Protein AF-A0A1E9BES9-F1 (afdb_monomer)

Radius of gyration: 13.93 Å; Cα contacts (8 Å, |Δi|>4): 87; chains: 1; bounding box: 33×34×40 Å

pLDDT: mean 72.21, std 16.52, range [32.25, 89.38]

Structure (mmCIF, N/CA/C/O backbone):
data_AF-A0A1E9BES9-F1
#
_entry.id   AF-A0A1E9BES9-F1
#
loop_
_atom_site.group_PDB
_atom_site.id
_atom_site.type_symbol
_atom_site.label_atom_id
_atom_site.label_alt_id
_atom_site.label_comp_id
_atom_site.label_asym_id
_atom_site.label_entity_id
_atom_site.label_seq_id
_atom_site.pdbx_PDB_ins_code
_atom_site.Cartn_x
_atom_site.Cartn_y
_atom_site.Cartn_z
_atom_site.occupancy
_atom_site.B_iso_or_equiv
_atom_site.auth_seq_id
_atom_site.auth_comp_id
_atom_site.auth_asym_id
_atom_site.auth_atom_id
_atom_site.pdbx_PDB_model_num
ATOM 1 N N . MET A 1 1 ? 19.362 0.635 -0.960 1.00 32.25 1 MET A N 1
ATOM 2 C CA . MET A 1 1 ? 18.840 1.996 -1.225 1.00 32.25 1 MET A CA 1
ATOM 3 C C . MET A 1 1 ? 17.625 2.227 -0.337 1.00 32.25 1 MET A C 1
ATOM 5 O O . MET A 1 1 ? 16.855 1.291 -0.177 1.00 32.25 1 MET A O 1
ATOM 9 N N . LYS A 1 2 ? 17.474 3.403 0.288 1.00 32.41 2 LYS A N 1
ATOM 10 C CA . LYS A 1 2 ? 16.267 3.761 1.056 1.00 32.41 2 LYS A CA 1
ATOM 11 C C . LYS A 1 2 ? 15.489 4.803 0.262 1.00 32.41 2 LYS A C 1
ATOM 13 O O . LYS A 1 2 ? 15.933 5.942 0.154 1.00 32.41 2 LYS A O 1
ATOM 18 N N . LEU A 1 3 ? 14.370 4.389 -0.315 1.00 37.22 3 LEU A N 1
ATOM 19 C CA . LEU A 1 3 ? 13.433 5.287 -0.970 1.00 37.22 3 LEU A CA 1
ATOM 20 C C . LEU A 1 3 ? 12.640 6.026 0.114 1.00 37.22 3 LEU A C 1
ATOM 22 O O . LEU A 1 3 ? 11.928 5.402 0.896 1.00 37.22 3 LEU A O 1
ATOM 26 N N . PHE A 1 4 ? 12.783 7.347 0.179 1.00 41.31 4 PHE A N 1
ATOM 27 C CA . PHE A 1 4 ? 11.980 8.201 1.050 1.00 41.31 4 PHE A CA 1
ATOM 28 C C . PHE A 1 4 ? 11.044 9.042 0.183 1.00 41.31 4 PHE A C 1
ATOM 30 O O . PHE A 1 4 ? 11.422 10.115 -0.283 1.00 41.31 4 PHE A O 1
ATOM 37 N N . ILE A 1 5 ? 9.810 8.575 -0.018 1.00 50.25 5 ILE A N 1
ATOM 38 C CA . ILE A 1 5 ? 8.742 9.417 -0.571 1.00 50.25 5 ILE A CA 1
ATOM 39 C C . ILE A 1 5 ? 8.192 10.253 0.590 1.00 50.25 5 ILE A C 1
ATOM 41 O O . ILE A 1 5 ? 7.255 9.864 1.282 1.00 50.25 5 ILE A O 1
ATOM 45 N N . TYR A 1 6 ? 8.844 11.381 0.872 1.00 47.50 6 TYR A N 1
ATOM 46 C CA . TYR A 1 6 ? 8.459 12.290 1.950 1.00 47.50 6 TYR A CA 1
ATOM 47 C C . TYR A 1 6 ? 8.404 13.728 1.437 1.00 47.50 6 TYR A C 1
ATOM 49 O O . TYR A 1 6 ? 9.429 14.392 1.305 1.00 47.50 6 TYR A O 1
ATOM 57 N N . ASN A 1 7 ? 7.198 14.238 1.180 1.00 47.16 7 ASN A N 1
ATOM 58 C CA . ASN A 1 7 ? 6.987 15.676 1.036 1.00 47.16 7 ASN A CA 1
ATOM 59 C C . ASN A 1 7 ? 6.649 16.265 2.416 1.00 47.16 7 ASN A C 1
ATOM 61 O O . ASN A 1 7 ? 5.499 16.248 2.857 1.00 47.16 7 ASN A O 1
ATOM 65 N N . ARG A 1 8 ? 7.686 16.748 3.111 1.00 41.28 8 ARG A N 1
ATOM 66 C CA . ARG A 1 8 ? 7.604 17.293 4.476 1.00 41.28 8 ARG A CA 1
ATOM 67 C C . ARG A 1 8 ? 6.611 18.448 4.591 1.00 41.28 8 ARG A C 1
ATOM 69 O O . ARG A 1 8 ? 5.850 18.506 5.548 1.00 41.28 8 ARG A O 1
ATOM 76 N N . GLU A 1 9 ? 6.607 19.343 3.613 1.00 44.75 9 GLU A N 1
ATOM 77 C CA . GLU A 1 9 ? 5.827 20.583 3.648 1.00 44.75 9 GLU A CA 1
ATOM 78 C C . GLU A 1 9 ? 4.324 20.324 3.506 1.00 44.75 9 GLU A C 1
ATOM 80 O O . GLU A 1 9 ? 3.521 20.972 4.172 1.00 44.75 9 GLU A O 1
ATOM 85 N N . LYS A 1 10 ? 3.933 19.316 2.714 1.00 43.44 10 LYS A N 1
ATOM 86 C CA . LYS A 1 10 ? 2.518 18.964 2.501 1.00 43.44 10 LYS A CA 1
ATOM 87 C C . LYS A 1 10 ? 1.915 18.061 3.586 1.00 43.44 10 LYS A C 1
ATOM 89 O O . LYS A 1 10 ? 0.695 17.947 3.659 1.00 43.44 10 LYS A O 1
ATOM 94 N N . CYS A 1 11 ? 2.739 17.440 4.434 1.00 45.94 11 CYS A N 1
ATOM 95 C CA . CYS A 1 11 ? 2.291 16.552 5.517 1.00 45.94 11 CYS A CA 1
ATOM 96 C C . CYS A 1 11 ? 2.201 17.227 6.902 1.00 45.94 11 CYS A C 1
ATOM 98 O O . CYS A 1 11 ? 1.667 16.618 7.827 1.00 45.94 11 CYS A O 1
ATOM 100 N N . ILE A 1 12 ? 2.721 18.452 7.075 1.00 43.53 12 ILE A N 1
ATOM 101 C CA . ILE A 1 12 ? 2.796 19.164 8.373 1.00 43.53 12 ILE A CA 1
ATOM 102 C C . ILE A 1 12 ? 1.557 20.037 8.660 1.00 43.53 12 ILE A C 1
ATOM 104 O O . ILE A 1 12 ? 1.528 20.796 9.625 1.00 43.53 12 ILE A O 1
ATOM 108 N N . SER A 1 13 ? 0.458 19.903 7.917 1.00 46.78 13 SER A N 1
ATOM 109 C CA . SER A 1 13 ? -0.827 20.411 8.411 1.00 46.78 13 SER A CA 1
ATOM 110 C C . SER A 1 13 ? -1.277 19.542 9.596 1.00 46.78 13 SER A C 1
ATOM 112 O O . S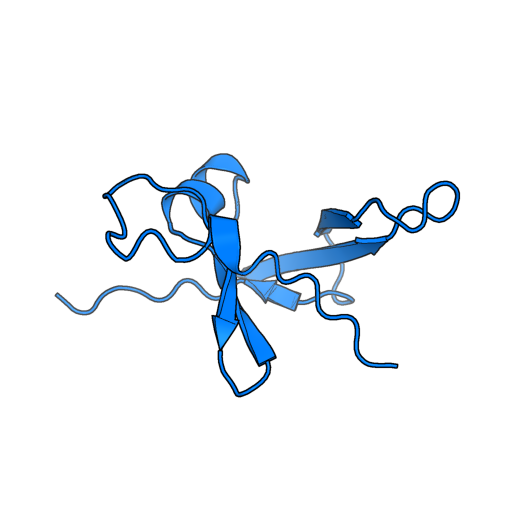ER A 1 13 ? -1.927 18.513 9.444 1.00 46.78 13 SER A O 1
ATOM 114 N N . GLY A 1 14 ? -0.857 19.949 10.801 1.00 46.44 14 GLY A N 1
ATOM 115 C CA . GLY A 1 14 ? -1.012 19.260 12.091 1.00 46.44 14 GLY A CA 1
ATOM 116 C C . GLY A 1 14 ? -2.451 19.050 12.570 1.00 46.44 14 GLY A C 1
ATOM 117 O O . GLY A 1 14 ? -2.672 18.579 13.682 1.00 46.44 14 GLY A O 1
ATOM 118 N N . THR A 1 15 ? -3.436 19.351 11.739 1.00 47.59 15 THR A N 1
ATOM 119 C CA . THR A 1 15 ? -4.825 18.967 11.925 1.00 47.59 15 THR A CA 1
ATOM 120 C C . THR A 1 15 ? -5.118 17.814 10.984 1.00 47.59 15 THR A C 1
ATOM 122 O O . THR A 1 15 ? -5.393 18.005 9.805 1.00 47.59 15 THR A O 1
ATOM 125 N N . THR A 1 16 ? -5.113 16.591 11.518 1.00 52.69 16 THR A N 1
ATOM 126 C CA . THR A 1 16 ? -5.835 15.483 10.890 1.00 52.69 16 THR A CA 1
ATOM 127 C C . THR A 1 16 ? -7.315 15.849 10.883 1.00 52.69 16 THR A C 1
ATOM 129 O O . THR A 1 16 ? -8.050 15.511 11.810 1.00 52.69 16 THR A O 1
ATOM 132 N N . SER A 1 17 ? -7.739 16.622 9.887 1.00 55.31 17 SER A N 1
ATOM 133 C CA . SER A 1 17 ? -9.149 16.894 9.662 1.00 55.31 17 SER A CA 1
ATOM 134 C C . SER A 1 17 ? -9.835 15.558 9.380 1.00 55.31 17 SER A C 1
ATOM 136 O O . SER A 1 17 ? -9.293 14.689 8.684 1.00 55.31 17 SER A O 1
ATOM 138 N N . ALA A 1 18 ? -10.996 15.339 9.996 1.00 56.44 18 ALA A N 1
ATOM 139 C CA . ALA A 1 18 ? -11.808 14.176 9.677 1.00 56.44 18 ALA A CA 1
ATOM 140 C C . ALA A 1 18 ? -12.088 14.195 8.165 1.00 56.44 18 ALA A C 1
ATOM 142 O O . ALA A 1 18 ? -12.584 15.190 7.646 1.00 56.44 18 ALA A O 1
ATOM 143 N N . GLY A 1 19 ? -11.707 13.126 7.460 1.00 62.66 19 GLY A N 1
ATOM 144 C CA . GLY A 1 19 ? -11.840 13.028 6.001 1.00 62.66 19 GLY A CA 1
ATOM 145 C C . GLY A 1 19 ? -10.557 13.261 5.195 1.00 62.66 19 GLY A C 1
ATOM 146 O O . GLY A 1 19 ? -10.568 13.065 3.983 1.00 62.66 19 GLY A O 1
ATOM 147 N N . GLN A 1 20 ? -9.429 13.619 5.820 1.00 73.06 20 GLN A N 1
ATOM 148 C CA . GLN A 1 20 ? -8.174 13.778 5.079 1.00 73.06 20 GLN A CA 1
ATOM 149 C C . GLN A 1 20 ? -7.634 12.430 4.569 1.00 73.06 20 GLN A C 1
ATOM 151 O O . GLN A 1 20 ? -7.444 11.476 5.332 1.00 73.06 20 GLN A O 1
ATOM 156 N N . ARG A 1 21 ? -7.334 12.370 3.270 1.00 78.94 21 ARG A N 1
ATOM 157 C CA . ARG A 1 21 ? -6.618 11.265 2.613 1.00 78.94 21 ARG A CA 1
ATOM 158 C C . ARG A 1 21 ? -5.133 11.397 2.930 1.00 78.94 21 ARG A C 1
ATOM 160 O O . ARG A 1 21 ? -4.529 12.415 2.602 1.00 78.94 21 ARG A O 1
ATOM 167 N N . SER A 1 22 ? -4.543 10.423 3.618 1.00 77.25 22 SER A N 1
ATOM 168 C CA . SER A 1 22 ? -3.124 10.498 3.977 1.00 77.25 22 SER A CA 1
ATOM 169 C C . SER A 1 22 ? -2.466 9.130 4.003 1.00 77.25 22 SER A C 1
ATOM 171 O O . SER A 1 22 ? -3.036 8.199 4.570 1.00 77.25 22 SER A O 1
ATOM 173 N N . ILE A 1 23 ? -1.232 9.078 3.507 1.00 81.12 23 ILE A N 1
ATOM 174 C CA . ILE A 1 23 ? -0.278 7.988 3.709 1.00 81.12 23 ILE A CA 1
ATOM 175 C C . ILE A 1 23 ? 0.786 8.508 4.677 1.00 81.12 23 ILE A C 1
ATOM 177 O O . ILE A 1 23 ? 1.340 9.589 4.472 1.00 81.12 23 ILE A O 1
ATOM 181 N N . ARG A 1 24 ? 1.039 7.787 5.768 1.00 79.44 24 ARG A N 1
ATOM 182 C CA . ARG A 1 24 ? 2.033 8.162 6.785 1.00 79.44 24 ARG A CA 1
ATOM 183 C C . ARG A 1 24 ? 2.959 6.996 7.040 1.00 79.44 24 ARG A C 1
ATOM 185 O O . ARG A 1 24 ? 2.522 5.860 6.970 1.00 79.44 24 ARG A O 1
ATOM 192 N N . MET A 1 25 ? 4.201 7.279 7.397 1.00 79.62 25 MET A N 1
ATOM 193 C CA . MET A 1 25 ? 5.156 6.264 7.820 1.00 79.62 25 MET A CA 1
ATOM 194 C C . MET A 1 25 ? 5.613 6.582 9.241 1.00 79.62 25 MET A C 1
ATOM 196 O O . MET A 1 25 ? 5.881 7.747 9.551 1.00 79.62 25 MET A O 1
ATOM 200 N N . ASP A 1 26 ? 5.672 5.580 10.114 1.00 77.38 26 ASP A N 1
ATOM 201 C CA . ASP A 1 26 ? 6.293 5.749 11.426 1.00 77.38 26 ASP A CA 1
ATOM 202 C C . ASP A 1 26 ? 7.820 5.567 11.370 1.00 77.38 26 ASP A C 1
ATOM 204 O O . ASP A 1 26 ? 8.418 5.297 10.327 1.00 77.38 26 ASP A O 1
ATOM 208 N N . ARG A 1 27 ? 8.479 5.731 12.521 1.00 78.62 27 ARG A N 1
ATOM 209 C CA . ARG A 1 27 ? 9.942 5.604 12.630 1.00 78.62 27 ARG A CA 1
ATOM 210 C C . ARG A 1 27 ? 10.451 4.181 12.375 1.00 78.62 27 ARG A C 1
ATOM 212 O O . ARG A 1 27 ? 11.638 4.021 12.113 1.00 78.62 27 ARG A O 1
ATOM 219 N N . ASN A 1 28 ? 9.574 3.184 12.443 1.00 79.75 28 ASN A N 1
ATOM 220 C CA . ASN A 1 28 ? 9.893 1.779 12.214 1.00 79.75 28 ASN A CA 1
ATOM 221 C C . ASN A 1 28 ? 9.667 1.372 10.751 1.00 79.75 28 ASN A C 1
ATOM 223 O O . ASN A 1 28 ? 9.958 0.239 10.383 1.00 79.75 28 ASN A O 1
ATOM 227 N N . GLY A 1 29 ? 9.172 2.288 9.914 1.00 72.06 29 GLY A N 1
ATOM 228 C CA . GLY A 1 29 ? 8.852 2.010 8.520 1.00 72.06 29 GLY A CA 1
ATOM 229 C C . GLY A 1 29 ? 7.465 1.423 8.300 1.00 72.06 29 GLY A C 1
ATOM 230 O O . GLY A 1 29 ? 7.170 1.001 7.186 1.00 72.06 29 GLY A O 1
ATOM 231 N N . CYS A 1 30 ? 6.592 1.419 9.310 1.00 79.62 30 CYS A N 1
ATOM 232 C CA . CYS A 1 30 ? 5.208 1.004 9.119 1.00 79.62 30 CYS A CA 1
ATOM 233 C C . CYS A 1 30 ? 4.432 2.100 8.389 1.00 79.62 30 CYS A C 1
ATOM 235 O O . CYS A 1 30 ? 4.424 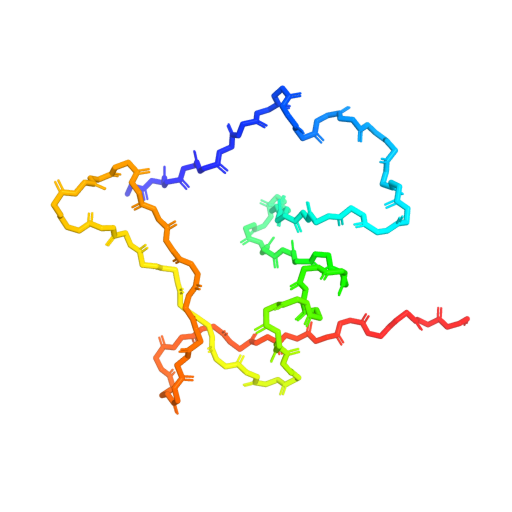3.255 8.822 1.00 79.62 30 CYS A O 1
ATOM 237 N N . ILE A 1 31 ? 3.758 1.723 7.304 1.00 83.06 31 ILE A N 1
ATOM 238 C CA . ILE A 1 31 ? 2.912 2.615 6.514 1.00 83.06 31 ILE A CA 1
ATOM 239 C C . ILE A 1 31 ? 1.475 2.551 7.044 1.00 83.06 31 ILE A C 1
ATOM 241 O O . ILE A 1 31 ? 0.927 1.480 7.287 1.00 83.06 31 ILE A O 1
ATOM 245 N N . PHE A 1 32 ? 0.858 3.715 7.213 1.00 83.69 32 PHE A N 1
ATOM 246 C CA . PHE A 1 32 ? -0.508 3.895 7.676 1.00 83.69 32 PHE A CA 1
ATOM 247 C C . PHE A 1 32 ? -1.303 4.680 6.642 1.00 83.69 32 PHE A C 1
ATOM 249 O O . PHE A 1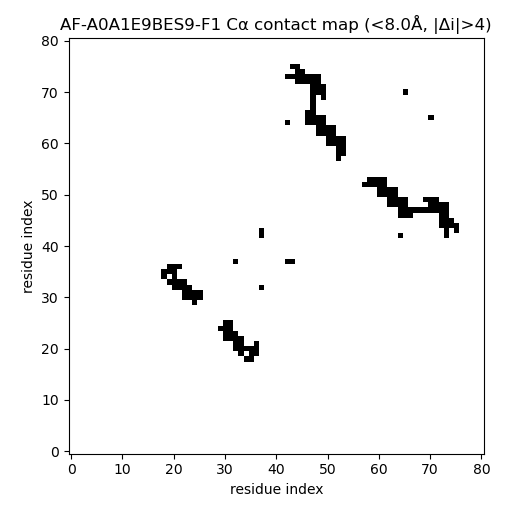 32 ? -0.929 5.795 6.269 1.00 83.69 32 PHE A O 1
ATOM 256 N N . LEU A 1 33 ? -2.437 4.118 6.242 1.00 83.88 33 LEU A N 1
ATOM 257 C CA . LEU A 1 33 ? -3.429 4.780 5.407 1.00 83.88 33 LEU A CA 1
ATOM 258 C C . LEU A 1 33 ? -4.523 5.371 6.302 1.00 83.88 33 LEU A C 1
ATOM 260 O O . LEU A 1 33 ? -4.911 4.773 7.309 1.00 83.88 33 LEU A O 1
ATOM 264 N N . SER A 1 34 ? -5.019 6.563 5.971 1.00 84.06 34 SER A N 1
ATOM 265 C CA . SER A 1 34 ? -6.197 7.101 6.655 1.00 84.06 34 SER A CA 1
ATOM 266 C C . SER A 1 34 ? -7.453 6.320 6.276 1.00 84.06 34 SER A C 1
ATOM 268 O O . SER A 1 34 ? -7.558 5.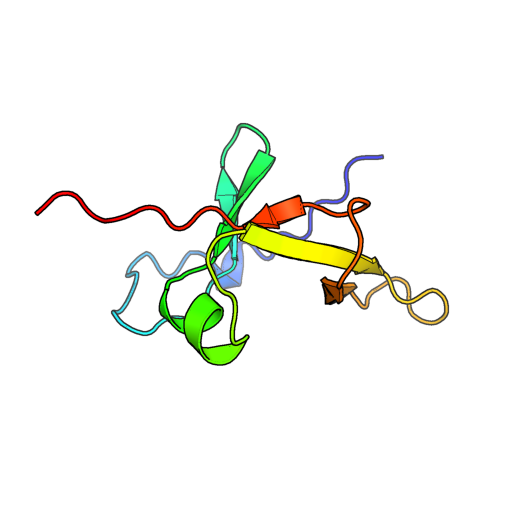793 5.172 1.00 84.06 34 SER A O 1
ATOM 270 N N . SER A 1 35 ? -8.446 6.296 7.167 1.00 82.00 35 SER A N 1
ATOM 271 C CA . SER A 1 35 ? -9.714 5.598 6.918 1.00 82.00 35 SER A CA 1
ATOM 272 C C . SER A 1 35 ? -10.439 6.095 5.663 1.00 82.00 35 SER A C 1
ATOM 274 O O . SER A 1 35 ? -11.047 5.298 4.963 1.00 82.00 35 SER A O 1
ATOM 276 N N . ALA A 1 36 ? -10.347 7.396 5.361 1.00 82.12 36 ALA A N 1
ATOM 277 C CA . ALA A 1 36 ? -10.921 7.973 4.146 1.00 82.12 36 ALA A CA 1
ATOM 278 C C . ALA A 1 36 ? -10.252 7.417 2.878 1.00 82.12 36 ALA A C 1
ATOM 280 O O . ALA A 1 36 ? -10.936 7.104 1.913 1.00 82.12 36 ALA A O 1
ATOM 281 N N . LEU A 1 37 ? -8.924 7.254 2.900 1.00 80.81 37 LEU A N 1
ATOM 282 C CA . LEU A 1 37 ? -8.181 6.697 1.771 1.00 80.81 37 LEU A CA 1
ATOM 283 C C . LEU A 1 37 ? -8.430 5.190 1.615 1.00 80.81 37 LEU A C 1
ATOM 285 O O . LEU A 1 37 ? -8.590 4.724 0.498 1.00 80.81 37 LEU A O 1
ATOM 289 N N . VAL A 1 38 ? -8.522 4.445 2.722 1.00 82.88 38 VAL A N 1
ATOM 290 C CA . VAL A 1 38 ? -8.890 3.015 2.711 1.00 82.88 38 VAL A CA 1
ATOM 291 C C . VAL A 1 38 ? -10.247 2.803 2.035 1.00 82.88 38 VAL A C 1
ATOM 293 O O . VAL A 1 38 ? -10.358 1.949 1.165 1.00 82.88 38 VAL A O 1
ATOM 296 N N . GLN A 1 39 ? -11.257 3.608 2.389 1.00 82.31 39 GLN A N 1
ATOM 297 C CA . GLN A 1 39 ? -12.591 3.518 1.785 1.00 82.31 39 GLN A CA 1
ATOM 298 C C . GLN A 1 39 ? -12.597 3.868 0.296 1.00 82.31 39 GLN A C 1
ATOM 300 O O . GLN A 1 39 ? -13.239 3.178 -0.485 1.00 82.31 39 GLN A O 1
ATOM 305 N N . GLU A 1 40 ? -11.890 4.925 -0.103 1.00 82.69 40 GLU A N 1
ATOM 306 C CA . GLU A 1 40 ? -11.838 5.355 -1.506 1.00 82.69 40 GLU A CA 1
ATOM 307 C C . GLU A 1 40 ? -11.136 4.342 -2.408 1.00 82.69 40 GLU A C 1
ATOM 309 O O . GLU A 1 40 ? -11.556 4.131 -3.541 1.00 82.69 40 GLU A O 1
ATOM 314 N N . LEU A 1 41 ? -10.093 3.696 -1.888 1.00 81.19 41 LEU A N 1
ATOM 315 C CA . LEU A 1 41 ? -9.386 2.630 -2.590 1.00 81.19 41 LEU A CA 1
ATOM 316 C C . LEU A 1 41 ? -10.141 1.293 -2.557 1.00 81.19 41 LEU A C 1
ATOM 318 O O . LEU A 1 41 ? -9.695 0.351 -3.198 1.00 81.19 41 LEU A O 1
ATOM 322 N N . GLY A 1 42 ? -11.247 1.184 -1.811 1.00 83.44 42 GLY A N 1
ATOM 323 C CA . GLY A 1 42 ? -11.967 -0.080 -1.644 1.00 83.44 42 GLY A CA 1
ATOM 324 C C . GLY A 1 42 ? -11.139 -1.156 -0.935 1.00 83.44 42 GLY A C 1
ATOM 325 O O . GLY A 1 42 ? -11.305 -2.336 -1.217 1.00 83.44 42 GLY A O 1
ATOM 326 N N . LEU A 1 43 ? -10.221 -0.755 -0.049 1.00 85.25 43 LEU A N 1
ATOM 327 C CA . LEU A 1 43 ? -9.378 -1.688 0.695 1.00 85.25 43 LEU A CA 1
ATOM 328 C C . LEU A 1 43 ? -10.162 -2.327 1.840 1.00 85.25 43 LEU A C 1
ATOM 330 O O . LEU A 1 43 ? -10.745 -1.635 2.682 1.00 85.25 43 LEU A O 1
ATOM 334 N N . GLU A 1 44 ? -10.089 -3.647 1.914 1.00 88.25 44 GLU A N 1
ATOM 335 C CA . GLU A 1 44 ? -10.692 -4.458 2.960 1.00 88.25 44 GLU A CA 1
ATOM 336 C C . GLU A 1 44 ? -9.624 -4.999 3.922 1.00 88.25 44 GLU A C 1
ATOM 338 O O . GLU A 1 44 ? -8.414 -4.804 3.755 1.00 88.25 44 GLU A O 1
ATOM 343 N N . GLU A 1 45 ? -10.077 -5.630 5.005 1.00 88.06 45 GLU A N 1
ATOM 344 C CA . GLU A 1 45 ? -9.176 -6.378 5.881 1.00 88.06 45 GLU A CA 1
ATOM 345 C C . GLU A 1 45 ? -8.583 -7.545 5.080 1.00 88.06 45 GLU A C 1
ATOM 347 O O . GLU A 1 45 ? -9.302 -8.200 4.337 1.00 88.06 45 GLU A O 1
ATOM 352 N N . GLU A 1 46 ? -7.270 -7.764 5.196 1.00 87.44 46 GLU A N 1
ATOM 353 C CA . GLU A 1 46 ? -6.526 -8.797 4.450 1.00 87.44 46 GLU A CA 1
ATOM 354 C C . GLU A 1 46 ? -6.363 -8.554 2.943 1.00 87.44 46 GLU A C 1
ATOM 356 O O . GLU A 1 46 ? -5.660 -9.330 2.299 1.00 87.44 46 GLU A O 1
ATOM 361 N N . SER A 1 47 ? -6.879 -7.449 2.384 1.00 87.00 47 SER A N 1
ATOM 362 C CA . SER A 1 47 ? -6.509 -7.042 1.022 1.00 87.00 47 SER A CA 1
ATOM 363 C C . SER A 1 47 ? -4.990 -6.976 0.881 1.00 87.00 47 SER A C 1
ATOM 365 O O . SER A 1 47 ? -4.305 -6.401 1.737 1.00 87.00 47 SER A O 1
ATOM 367 N N . ILE A 1 48 ? -4.463 -7.530 -0.208 1.0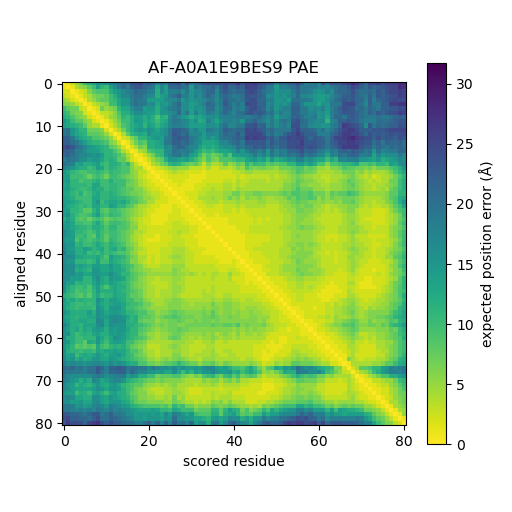0 88.31 48 ILE A N 1
ATOM 368 C CA . ILE A 1 48 ? -3.033 -7.495 -0.490 1.00 88.31 48 ILE A CA 1
ATOM 369 C C . ILE A 1 48 ? -2.723 -6.280 -1.354 1.00 88.31 48 ILE A C 1
ATOM 371 O O . ILE A 1 48 ? -3.375 -6.021 -2.365 1.00 88.31 48 ILE A O 1
ATOM 375 N N . THR A 1 49 ? -1.733 -5.500 -0.923 1.00 86.38 49 THR A N 1
ATOM 376 C CA . THR A 1 49 ? -1.322 -4.279 -1.617 1.00 86.38 49 THR A CA 1
ATOM 377 C C . THR A 1 49 ? 0.158 -4.288 -1.950 1.00 86.38 49 THR A C 1
ATOM 379 O O . THR A 1 49 ? 0.983 -4.746 -1.159 1.00 86.38 49 THR A O 1
ATOM 382 N N . VAL A 1 50 ? 0.514 -3.736 -3.104 1.00 85.06 50 VAL A N 1
ATOM 383 C CA . VAL A 1 50 ? 1.906 -3.567 -3.535 1.00 85.06 50 VAL A CA 1
ATOM 384 C C . VAL A 1 50 ? 2.172 -2.114 -3.894 1.00 85.06 50 VAL A C 1
ATOM 386 O O . VAL A 1 50 ? 1.301 -1.415 -4.412 1.00 85.06 50 VAL A O 1
ATOM 389 N N . LEU A 1 51 ? 3.390 -1.654 -3.605 1.00 85.00 51 LEU A N 1
ATOM 390 C CA . LEU A 1 51 ? 3.877 -0.368 -4.083 1.00 85.00 51 LEU A CA 1
ATOM 391 C C . LEU A 1 51 ? 4.726 -0.618 -5.331 1.00 85.00 51 LEU A C 1
ATOM 393 O O . LEU A 1 51 ? 5.772 -1.259 -5.243 1.00 85.00 51 LEU A O 1
ATOM 397 N N . VAL A 1 52 ? 4.270 -0.115 -6.472 1.00 82.12 52 VAL A N 1
ATOM 398 C CA . VAL A 1 52 ? 4.910 -0.311 -7.776 1.00 82.12 52 VAL A CA 1
ATOM 399 C C . VAL A 1 52 ? 5.453 1.028 -8.254 1.00 82.12 52 VAL A C 1
ATOM 401 O O . VAL A 1 52 ? 4.740 2.028 -8.214 1.00 82.12 52 VAL A O 1
ATOM 404 N N . GLY A 1 53 ? 6.718 1.067 -8.660 1.00 84.81 53 GLY A N 1
ATOM 405 C CA . GLY A 1 53 ? 7.277 2.207 -9.386 1.00 84.81 53 GLY A CA 1
ATOM 406 C C . GLY A 1 53 ? 7.030 2.029 -10.879 1.00 84.81 53 GLY A C 1
ATOM 407 O O . GLY A 1 53 ? 7.083 0.903 -11.367 1.00 84.81 53 GLY A O 1
ATOM 408 N N . ASP A 1 54 ? 6.757 3.115 -11.589 1.00 80.88 54 ASP A N 1
ATOM 409 C CA . ASP A 1 54 ? 6.718 3.092 -13.051 1.00 80.88 54 ASP A CA 1
ATOM 410 C C . ASP A 1 54 ? 8.143 2.875 -13.597 1.00 80.88 54 ASP A C 1
ATOM 412 O O . ASP A 1 54 ? 9.090 3.538 -13.156 1.00 80.88 54 ASP A O 1
ATOM 416 N N . GLU A 1 55 ? 8.314 1.913 -14.508 1.00 86.00 55 GLU A N 1
ATOM 417 C CA . GLU A 1 55 ? 9.619 1.611 -15.113 1.00 86.00 55 GLU A CA 1
ATOM 418 C C . GLU A 1 55 ? 10.055 2.692 -16.111 1.00 86.00 55 GLU A C 1
ATOM 420 O O . GLU A 1 55 ? 11.250 2.981 -16.217 1.00 86.00 55 GLU A O 1
ATOM 425 N N . ASP A 1 56 ? 9.095 3.317 -16.797 1.00 89.38 56 ASP A N 1
ATOM 426 C CA . ASP A 1 56 ? 9.331 4.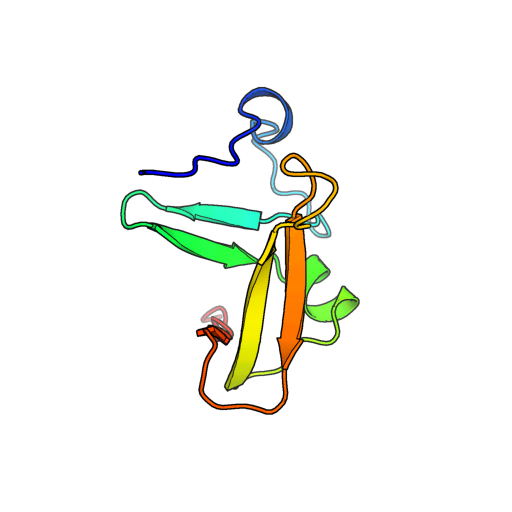352 -17.800 1.00 89.38 56 ASP A CA 1
ATOM 427 C C . ASP A 1 56 ? 9.468 5.743 -17.153 1.00 89.38 56 ASP A C 1
ATOM 429 O O . ASP A 1 56 ? 10.277 6.565 -17.599 1.00 89.38 56 ASP A O 1
ATOM 433 N N . ASP A 1 57 ? 8.724 6.010 -16.071 1.00 82.44 57 ASP A N 1
ATOM 434 C CA . ASP A 1 57 ? 8.858 7.229 -15.262 1.00 82.44 57 ASP A CA 1
ATOM 435 C C . ASP A 1 57 ? 9.239 6.923 -13.800 1.00 82.44 57 ASP A C 1
ATOM 437 O O . ASP A 1 57 ? 8.373 6.837 -12.928 1.00 82.44 57 ASP A O 1
ATOM 441 N N . PRO A 1 58 ? 10.536 6.902 -13.443 1.00 78.94 58 PRO A N 1
ATOM 442 C CA . PRO A 1 58 ? 10.988 6.532 -12.095 1.00 78.94 58 PRO A CA 1
ATOM 443 C C . PRO A 1 58 ? 10.512 7.482 -10.975 1.00 78.94 58 PRO A C 1
ATOM 445 O O . PRO A 1 58 ? 10.775 7.247 -9.788 1.00 78.94 58 PRO A O 1
ATOM 448 N N . ARG A 1 59 ? 9.844 8.592 -11.318 1.00 80.44 59 ARG A N 1
ATOM 449 C CA . ARG A 1 59 ? 9.220 9.516 -10.361 1.00 80.44 59 ARG A CA 1
ATOM 450 C C . ARG A 1 59 ? 7.793 9.115 -9.997 1.00 80.44 59 ARG A C 1
ATOM 452 O O . ARG A 1 59 ? 7.282 9.629 -8.999 1.00 80.44 59 ARG A O 1
ATOM 459 N N . GLN A 1 60 ? 7.161 8.238 -10.769 1.00 76.06 60 GLN A N 1
ATOM 460 C CA . GLN A 1 60 ? 5.796 7.785 -10.540 1.00 76.06 60 GLN A CA 1
ATOM 461 C C . GLN A 1 60 ? 5.769 6.482 -9.755 1.00 76.06 60 GLN A C 1
ATOM 463 O O . GLN A 1 60 ? 6.561 5.569 -9.967 1.00 76.06 60 GLN A O 1
ATOM 468 N N . TRP A 1 61 ? 4.854 6.445 -8.792 1.00 81.69 61 TRP A N 1
ATOM 469 C CA . TRP A 1 61 ? 4.660 5.329 -7.883 1.00 81.69 61 TRP A CA 1
ATOM 470 C C . TRP A 1 61 ? 3.168 5.135 -7.664 1.00 81.69 61 TRP A C 1
ATOM 472 O O . TRP A 1 61 ? 2.429 6.102 -7.464 1.00 81.69 61 TRP A O 1
ATOM 482 N N . PHE A 1 62 ? 2.749 3.880 -7.649 1.00 80.81 62 PHE A N 1
ATOM 483 C CA . PHE A 1 62 ? 1.363 3.465 -7.545 1.00 80.81 62 PHE A CA 1
ATOM 484 C C . PHE A 1 62 ? 1.196 2.495 -6.383 1.00 80.81 62 PHE A C 1
ATOM 486 O O . PHE A 1 62 ? 2.071 1.678 -6.098 1.00 80.81 62 PHE A O 1
ATOM 493 N N . LEU A 1 63 ? 0.058 2.597 -5.705 1.00 83.44 63 LEU A N 1
ATOM 494 C CA . LEU A 1 63 ? -0.392 1.606 -4.739 1.00 83.44 63 LEU A CA 1
ATOM 495 C C . LEU A 1 63 ? -1.458 0.756 -5.428 1.00 83.44 63 LEU A C 1
ATOM 497 O O . LEU A 1 63 ? -2.522 1.276 -5.763 1.00 83.44 63 LEU A O 1
ATOM 501 N N . CYS A 1 64 ? -1.167 -0.522 -5.639 1.00 82.44 64 CYS A N 1
ATOM 502 C CA . CYS A 1 64 ? -2.055 -1.447 -6.337 1.00 82.44 64 CYS A CA 1
ATOM 503 C C . CYS A 1 64 ? -2.623 -2.479 -5.366 1.00 82.44 64 CYS A C 1
ATOM 505 O O . CYS A 1 64 ? -1.942 -2.881 -4.421 1.00 82.44 64 CYS A O 1
ATOM 507 N N . ILE A 1 65 ? -3.852 -2.916 -5.629 1.00 84.25 65 ILE A N 1
ATOM 508 C CA . ILE A 1 65 ? -4.468 -4.082 -4.989 1.00 84.25 65 ILE A CA 1
ATOM 509 C C . ILE A 1 65 ? -4.190 -5.280 -5.890 1.00 84.25 65 ILE A C 1
ATOM 511 O O . ILE A 1 65 ? -4.333 -5.167 -7.108 1.00 84.25 65 ILE A O 1
ATOM 515 N N . VAL A 1 66 ? -3.764 -6.390 -5.301 1.00 83.44 66 VAL A N 1
ATOM 516 C CA . VAL A 1 66 ? -3.4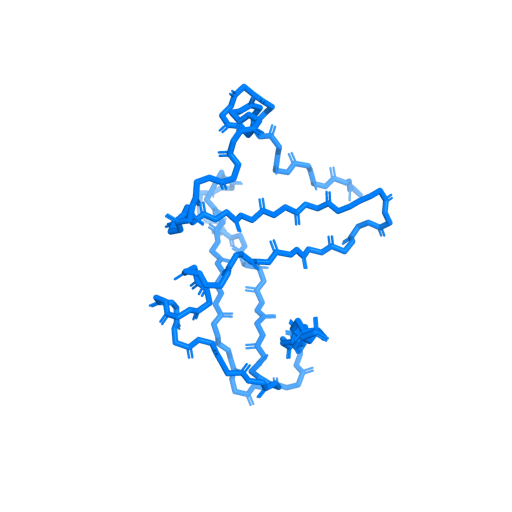44 -7.626 -6.022 1.00 83.44 66 VAL A CA 1
ATOM 517 C C . VAL A 1 66 ? -4.126 -8.816 -5.360 1.00 83.44 66 VAL A C 1
ATOM 519 O O . VAL A 1 66 ? -4.417 -8.784 -4.165 1.00 83.44 66 VAL A O 1
ATOM 522 N N . ASP A 1 67 ? -4.358 -9.863 -6.147 1.00 81.06 67 ASP A N 1
ATOM 523 C CA . ASP A 1 67 ? -4.995 -11.104 -5.688 1.00 81.06 67 ASP A CA 1
ATOM 524 C C . ASP A 1 67 ? -3.982 -12.116 -5.106 1.00 81.06 67 ASP A C 1
ATOM 526 O O . ASP A 1 67 ? -4.378 -13.164 -4.598 1.00 81.06 67 ASP A O 1
ATOM 530 N N . ASP A 1 68 ? -2.675 -11.843 -5.213 1.00 73.56 68 ASP A N 1
ATOM 531 C CA . ASP A 1 68 ? -1.591 -12.772 -4.862 1.00 73.56 68 ASP A CA 1
ATOM 532 C C . ASP A 1 68 ? -1.012 -12.574 -3.445 1.00 73.56 68 ASP A C 1
ATOM 534 O O . ASP A 1 68 ? -1.259 -11.575 -2.778 1.00 73.56 68 ASP A O 1
ATOM 538 N N . GLU A 1 69 ? -0.206 -13.538 -2.977 1.00 63.84 69 GLU A N 1
ATOM 539 C CA . GLU A 1 69 ? 0.464 -13.506 -1.661 1.00 63.84 69 GLU A CA 1
ATOM 540 C C . GLU A 1 69 ? 1.768 -12.675 -1.647 1.00 63.84 69 GLU A C 1
ATOM 542 O O . GLU A 1 69 ? 2.469 -12.628 -0.635 1.00 63.84 69 GLU A O 1
ATOM 547 N N . GLY A 1 70 ? 2.136 -12.031 -2.761 1.00 77.19 70 GLY A N 1
ATOM 548 C CA . GLY A 1 70 ? 3.436 -11.371 -2.920 1.00 77.19 70 GLY A CA 1
ATOM 549 C C . GLY A 1 70 ? 3.532 -9.984 -2.280 1.00 77.19 70 GLY A C 1
ATOM 550 O O . GLY A 1 70 ? 4.626 -9.422 -2.188 1.00 77.19 70 GLY A O 1
ATOM 551 N N . GLY A 1 71 ? 2.402 -9.416 -1.856 1.00 84.12 71 GLY A N 1
ATOM 552 C CA . GLY A 1 71 ? 2.320 -8.054 -1.339 1.00 84.12 71 GLY A CA 1
ATOM 553 C C . GLY A 1 71 ? 2.220 -7.924 0.180 1.00 84.12 71 GLY A C 1
ATOM 554 O O . GLY A 1 71 ? 2.526 -8.820 0.965 1.00 84.12 71 GLY A O 1
ATOM 555 N N . PHE A 1 72 ? 1.790 -6.740 0.605 1.00 85.81 72 PHE A N 1
ATOM 556 C CA . PHE A 1 72 ? 1.614 -6.375 2.003 1.00 85.81 72 PHE A CA 1
ATOM 557 C C . PHE A 1 72 ? 0.132 -6.450 2.386 1.00 85.81 72 PHE A C 1
ATOM 559 O O . PHE A 1 72 ? -0.676 -5.707 1.813 1.00 85.81 72 PHE A O 1
ATOM 566 N N . PRO A 1 73 ? -0.240 -7.286 3.373 1.00 87.19 73 PRO A N 1
ATOM 567 C CA . PRO A 1 73 ? -1.621 -7.385 3.817 1.00 87.19 73 PRO A CA 1
ATOM 568 C C . PRO A 1 73 ? -2.043 -6.135 4.590 1.00 87.19 73 PRO A C 1
ATOM 570 O O . PRO A 1 73 ? -1.361 -5.682 5.521 1.00 87.19 73 PRO A O 1
ATOM 573 N N . VAL A 1 74 ? -3.209 -5.600 4.243 1.00 86.19 74 VAL A N 1
ATOM 574 C CA . VAL A 1 74 ? -3.816 -4.467 4.938 1.00 86.19 74 VAL A CA 1
ATOM 575 C C . VAL A 1 74 ? -4.397 -4.928 6.272 1.00 86.19 74 VAL A C 1
ATOM 577 O O . VAL A 1 74 ? -5.202 -5.854 6.354 1.00 86.19 74 VAL A O 1
ATOM 580 N N . ARG A 1 75 ? -4.008 -4.239 7.352 1.00 88.12 75 ARG A N 1
ATOM 581 C CA . ARG A 1 75 ? -4.558 -4.449 8.697 1.00 88.12 75 ARG A CA 1
ATOM 582 C C . ARG A 1 75 ? -5.376 -3.245 9.128 1.00 88.12 75 ARG A C 1
ATOM 584 O O . ARG A 1 75 ? -4.834 -2.163 9.369 1.00 88.12 75 ARG A O 1
ATOM 591 N N . LEU A 1 76 ? -6.680 -3.442 9.292 1.00 82.94 76 LEU A N 1
ATOM 592 C CA . LEU A 1 76 ? -7.576 -2.386 9.746 1.00 82.94 76 LEU A CA 1
ATOM 593 C C . LEU A 1 76 ? -7.487 -2.239 11.268 1.00 82.94 76 LEU A C 1
ATOM 595 O O . LEU A 1 76 ? -7.971 -3.062 12.045 1.00 82.94 76 LEU A O 1
ATOM 599 N N . LYS A 1 77 ? -6.878 -1.145 11.735 1.00 75.50 77 LYS A N 1
ATOM 600 C CA . LYS A 1 77 ? -6.822 -0.856 13.171 1.00 75.50 77 LYS A CA 1
ATOM 601 C C . LYS A 1 77 ? -8.185 -0.354 13.654 1.00 75.50 77 LYS A C 1
ATOM 603 O O . LYS A 1 77 ? -8.504 0.827 13.523 1.00 75.50 77 LYS A O 1
ATOM 608 N N . LYS A 1 78 ? -8.977 -1.238 14.263 1.00 66.19 78 LYS A N 1
ATOM 609 C CA . LYS A 1 78 ? -10.234 -0.860 14.929 1.00 66.19 78 LYS A CA 1
ATOM 610 C C . LYS A 1 78 ? -9.916 0.107 16.078 1.00 66.19 78 LYS A C 1
ATOM 612 O O . LYS A 1 78 ? -9.134 -0.216 16.975 1.00 66.19 78 LYS A O 1
ATOM 617 N N . ARG A 1 79 ? -10.496 1.316 16.060 1.00 57.31 79 ARG A N 1
ATOM 618 C CA . ARG A 1 79 ? -10.452 2.221 17.224 1.00 57.31 79 ARG A CA 1
ATOM 619 C C . ARG A 1 79 ? -11.162 1.506 18.373 1.00 57.31 79 ARG A C 1
ATOM 621 O O . ARG A 1 79 ? -12.351 1.222 18.257 1.00 57.31 79 ARG A O 1
ATOM 628 N N . LYS A 1 80 ? -10.450 1.222 19.469 1.00 53.56 80 LYS A N 1
ATOM 629 C CA . LYS A 1 80 ? -11.115 0.906 20.739 1.00 53.56 80 LYS A CA 1
ATOM 630 C C . LYS A 1 80 ? -11.953 2.136 21.110 1.00 53.56 80 LYS A C 1
ATOM 632 O O . LYS A 1 80 ? -11.417 3.247 21.097 1.00 53.56 80 LYS A O 1
ATOM 637 N N . ARG A 1 81 ? -13.262 1.927 21.270 1.00 44.88 81 ARG A N 1
ATOM 638 C CA . ARG A 1 81 ? -14.190 2.936 21.792 1.00 44.88 81 ARG A CA 1
ATOM 639 C C . ARG A 1 81 ? -13.845 3.248 23.239 1.00 44.88 81 ARG A C 1
ATOM 641 O O . ARG A 1 81 ? -13.425 2.299 23.938 1.00 44.88 81 ARG A O 1
#

Solvent-accessible surface area (backbone atoms only — not comparable to full-atom values): 5445 Å² total; per-residue (Å²): 138,84,88,76,97,72,66,66,81,83,66,63,64,86,66,86,51,92,72,53,69,47,80,45,69,52,98,87,68,52,75,44,71,26,73,48,39,34,59,75,71,69,59,50,76,64,38,20,33,41,82,45,68,40,86,91,46,80,88,42,72,45,82,43,80,50,96,57,89,86,48,46,66,38,78,7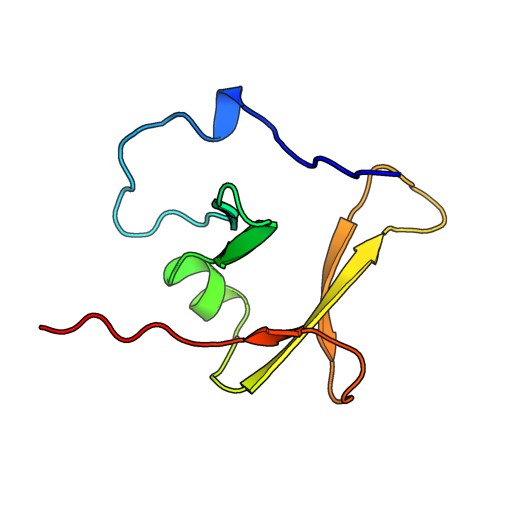6,82,76,78,82,129

Nearest PDB structures (foldseek):
  2ro4-assembly1_B  TM=5.911E-01  e=3.785E-01  Bacillus subtilis
  2w1t-assembly1_B  TM=7.020E-01  e=2.080E+00  Bacillus subtilis
  2uzk-assembly1_A  TM=3.548E-01  e=9.462E+00  Homo sapiens

Mean predicted aligned error: 9.12 Å

Foldseek 3Di:
DDDDPDPPVVPPPVDPDVQDFDWDADPVGDIDTDPNNCVVLVPDAQFFWDWDADPVDNVDIDIDTDPDPPGDTDHDDDPDD

Secondary structure (DSSP, 8-state):
-------HHHH------TT---EEE-TT--EEE-HHHHHHTT--TT-EEEEEE-SS-TT-EE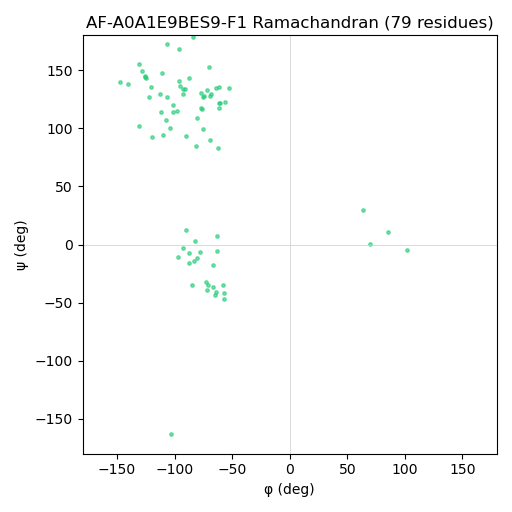EEEESSTTSEEP---PPP-

Sequence (81 aa):
MKLFIYNREKCISGTTSAGQRSIRMDRNGCIFLSSALVQELGLEEESITVLVGDEDDPRQWFLCIVDDEGGFPVRLKKRKR